Protein AF-T1HS87-F1 (afdb_monomer)

Foldseek 3Di:
DPPPVVVVVVVVVVVPPPPDPPDPDDDDQKDKDKDWDQDVVVNDIFIKIKIGHNVVRDIDIDDDD

Organism: Rhodnius prolixus (NCBI:txid13249)

Solvent-accessible surface area (backbone atoms only — not comparable to full-atom values): 4338 Å² total; per-residue (Å²): 145,81,75,72,70,59,61,57,51,55,54,53,61,69,70,68,72,80,74,82,79,79,73,76,87,82,77,75,64,60,50,73,52,73,52,73,50,74,41,75,94,73,76,40,73,45,66,33,40,36,41,39,32,63,87,80,73,45,71,49,74,52,66,82,130

Secondary structure (DSSP, 8-state):
--SSHHHHHHHHHHHS------PPPPPPSEEEEEEEEEEGGGTEEEEEEEEEETTTTEEEEE---

Radius of gyration: 28.47 Å; Cα contacts (8 Å, |Δi|>4): 62; chains: 1; bounding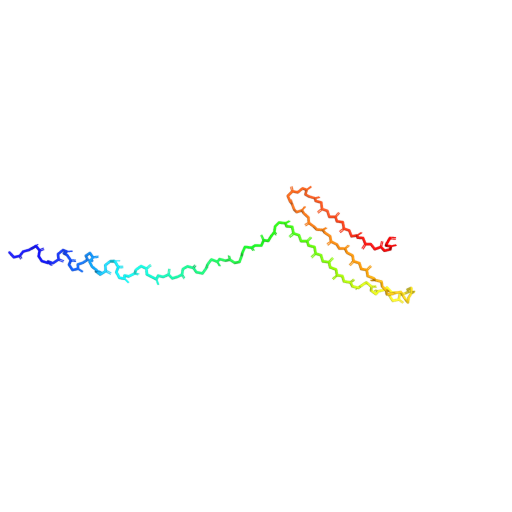 box: 65×38×65 Å

pLDDT: mean 82.74, std 16.9, range [51.69, 98.06]

Sequence (65 aa):
MMRLSIFTIFGFIYLGSACREDKPPVFSSEYSVRGVLTIPYAELTEPFFAWYDSHNGRSRIDYYG

Structure (mmCIF, N/CA/C/O backbone):
data_AF-T1HS87-F1
#
_entry.id   AF-T1HS87-F1
#
loop_
_atom_site.group_PDB
_atom_site.id
_atom_site.type_symbol
_atom_site.label_atom_id
_atom_site.label_alt_id
_atom_site.label_comp_id
_atom_site.label_asym_id
_atom_site.label_entity_id
_atom_site.label_seq_id
_atom_site.pdbx_PDB_ins_code
_atom_site.Cartn_x
_atom_site.Cartn_y
_atom_site.Cartn_z
_atom_site.occupancy
_atom_site.B_iso_or_equiv
_atom_site.auth_seq_id
_atom_site.auth_comp_id
_atom_site.auth_asym_id
_atom_site.auth_atom_id
_atom_site.pdbx_PDB_model_num
ATOM 1 N N . MET A 1 1 ? 47.359 -27.219 -45.834 1.00 57.06 1 MET A N 1
ATOM 2 C CA . MET A 1 1 ? 46.618 -27.804 -44.692 1.00 57.06 1 MET A CA 1
ATOM 3 C C . MET A 1 1 ? 46.427 -26.753 -43.588 1.00 57.06 1 MET A C 1
ATOM 5 O O . MET A 1 1 ? 47.090 -26.824 -42.573 1.00 57.06 1 MET A O 1
ATOM 9 N N . MET A 1 2 ? 45.573 -25.735 -43.790 1.00 56.84 2 MET A N 1
ATOM 10 C CA . MET A 1 2 ? 45.300 -24.686 -42.772 1.00 56.84 2 MET A CA 1
ATOM 11 C C . MET A 1 2 ? 43.868 -24.112 -42.871 1.00 56.84 2 MET A C 1
ATOM 13 O O . MET A 1 2 ? 43.581 -23.033 -42.373 1.00 56.84 2 MET A O 1
ATOM 17 N N . ARG A 1 3 ? 42.951 -24.810 -43.560 1.00 54.94 3 ARG A N 1
ATOM 18 C CA . ARG A 1 3 ? 41.564 -24.351 -43.786 1.00 54.94 3 ARG A CA 1
ATOM 19 C C . ARG A 1 3 ? 40.510 -25.134 -42.995 1.00 54.94 3 ARG A C 1
ATOM 21 O O . ARG A 1 3 ? 39.373 -24.696 -42.936 1.00 54.94 3 ARG A O 1
ATOM 28 N N . LEU A 1 4 ? 40.888 -26.244 -42.352 1.00 51.69 4 LEU A N 1
ATOM 29 C CA . LEU A 1 4 ? 39.969 -27.098 -41.586 1.00 51.69 4 LEU A CA 1
ATOM 30 C C . LEU A 1 4 ? 39.833 -26.670 -40.109 1.00 51.69 4 LEU A C 1
ATOM 32 O O . LEU A 1 4 ? 38.820 -26.953 -39.487 1.00 51.69 4 LEU A O 1
ATOM 36 N N . SER A 1 5 ? 40.816 -25.934 -39.569 1.00 56.22 5 SER A N 1
ATOM 37 C CA . SER A 1 5 ? 40.853 -25.524 -38.152 1.00 56.22 5 SER A CA 1
ATOM 38 C C . SER A 1 5 ? 39.960 -24.328 -37.807 1.00 56.22 5 SER A C 1
ATOM 40 O O . SER A 1 5 ? 39.650 -24.119 -36.643 1.00 56.22 5 SER A O 1
ATOM 42 N N . ILE A 1 6 ? 39.561 -23.520 -38.796 1.00 59.53 6 ILE A N 1
ATOM 43 C CA . ILE A 1 6 ? 38.757 -22.306 -38.564 1.00 59.53 6 ILE A CA 1
ATOM 44 C C . ILE A 1 6 ? 37.268 -22.658 -38.424 1.00 59.53 6 ILE A C 1
ATOM 46 O O . ILE A 1 6 ? 36.574 -22.086 -37.589 1.00 59.53 6 ILE A O 1
ATOM 50 N N . PHE A 1 7 ? 36.782 -23.649 -39.180 1.00 58.06 7 PHE A N 1
ATOM 51 C CA . PHE A 1 7 ? 35.377 -24.073 -39.134 1.00 58.06 7 PHE A CA 1
ATOM 52 C C . PHE A 1 7 ? 34.994 -24.748 -37.810 1.00 58.06 7 PHE A C 1
ATOM 54 O O . PHE A 1 7 ? 33.874 -24.574 -37.335 1.00 58.06 7 PHE A O 1
ATOM 61 N N . THR A 1 8 ? 35.923 -25.460 -37.171 1.00 59.78 8 THR A N 1
ATOM 62 C CA . THR A 1 8 ? 35.696 -26.086 -35.859 1.00 59.78 8 THR A CA 1
ATOM 63 C C . THR A 1 8 ? 35.617 -25.069 -34.718 1.00 59.78 8 THR A C 1
ATOM 65 O O . THR A 1 8 ? 34.845 -25.274 -33.785 1.00 59.78 8 THR A O 1
ATOM 68 N N . ILE A 1 9 ? 36.331 -23.942 -34.810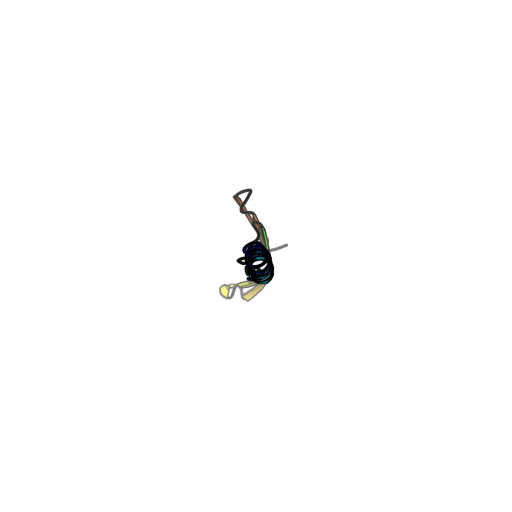 1.00 59.75 9 ILE A N 1
ATOM 69 C CA . ILE A 1 9 ? 36.275 -22.860 -33.810 1.00 59.75 9 ILE A CA 1
ATOM 70 C C . ILE A 1 9 ? 34.926 -22.127 -33.877 1.00 59.75 9 ILE A C 1
ATOM 72 O O . ILE A 1 9 ? 34.304 -21.891 -32.843 1.00 59.75 9 ILE A O 1
ATOM 76 N N . PHE A 1 10 ? 34.421 -21.838 -35.081 1.00 58.44 10 PHE A N 1
ATOM 77 C CA . PHE A 1 10 ? 33.095 -21.229 -35.255 1.00 58.44 10 PHE A CA 1
ATOM 78 C C . PHE A 1 10 ? 31.952 -22.139 -34.777 1.00 58.44 10 PHE A C 1
ATOM 80 O O . PHE A 1 10 ? 30.985 -21.643 -34.198 1.00 58.44 10 PHE A O 1
ATOM 87 N N . GLY A 1 11 ? 32.076 -23.460 -34.953 1.00 57.94 11 GLY A N 1
ATOM 88 C CA . GLY A 1 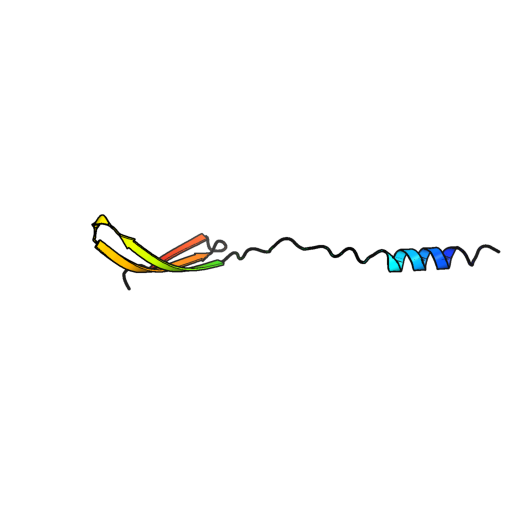11 ? 31.109 -24.429 -34.425 1.00 57.94 11 GLY A CA 1
ATOM 89 C C . GLY A 1 11 ? 31.063 -24.472 -32.892 1.00 57.94 11 GLY A C 1
ATOM 90 O O . GLY A 1 11 ? 29.985 -24.586 -32.314 1.00 57.94 11 GLY A O 1
ATOM 91 N N . PHE A 1 12 ? 32.211 -24.311 -32.224 1.00 57.59 12 PHE A N 1
ATOM 92 C CA . PHE A 1 12 ? 32.287 -24.268 -30.758 1.00 57.59 12 PHE A CA 1
ATOM 93 C C . PHE A 1 12 ? 31.733 -22.961 -30.167 1.00 57.59 12 PHE A C 1
ATOM 95 O O . PHE A 1 12 ? 31.093 -22.988 -29.118 1.00 57.59 12 PHE A O 1
ATOM 102 N N . ILE A 1 13 ? 31.913 -21.829 -30.860 1.00 58.72 13 ILE A N 1
ATOM 103 C CA . ILE A 1 13 ? 31.335 -20.532 -30.464 1.00 58.72 13 ILE A CA 1
ATOM 104 C C . ILE A 1 13 ? 29.800 -20.563 -30.552 1.00 58.72 13 ILE A C 1
ATOM 106 O O . ILE A 1 13 ? 29.132 -19.998 -29.692 1.00 58.72 13 ILE A O 1
ATOM 110 N N . TYR A 1 14 ? 29.232 -21.275 -31.531 1.00 59.44 14 TYR A N 1
ATOM 111 C CA . TYR A 1 14 ? 27.777 -21.407 -31.678 1.00 59.44 14 TYR A CA 1
ATOM 112 C C . TYR A 1 14 ? 27.115 -22.300 -30.612 1.00 59.44 14 TYR A C 1
ATOM 114 O O . TYR A 1 14 ? 25.943 -22.095 -30.303 1.00 59.44 14 TYR A O 1
ATOM 122 N N . LEU A 1 15 ? 27.835 -23.267 -30.024 1.00 57.41 15 LEU A N 1
ATOM 123 C CA . LEU A 1 15 ? 27.297 -24.139 -28.964 1.00 57.41 15 LEU A CA 1
ATOM 124 C C . LEU A 1 15 ? 27.372 -23.525 -27.550 1.00 57.41 15 LEU A C 1
ATOM 126 O O . LEU A 1 15 ? 26.667 -23.984 -26.655 1.00 57.41 15 LEU A O 1
ATOM 130 N N . GLY A 1 16 ? 28.214 -22.510 -27.329 1.00 58.19 16 GLY A N 1
ATOM 131 C CA . GLY A 1 16 ? 28.496 -21.954 -25.998 1.00 58.19 16 GLY A CA 1
ATOM 132 C C . GLY A 1 16 ? 27.533 -20.870 -25.493 1.00 58.19 16 GLY A C 1
ATOM 133 O O . GLY A 1 16 ? 27.683 -20.415 -24.363 1.00 58.19 16 GLY A O 1
ATOM 134 N N . SER A 1 17 ? 26.555 -20.429 -26.290 1.00 62.06 17 SER A N 1
ATOM 135 C CA . SER A 1 17 ? 25.744 -19.233 -25.985 1.00 62.06 17 SER A CA 1
ATOM 136 C C . SER A 1 17 ? 24.423 -19.488 -25.248 1.00 62.06 17 SER A C 1
ATOM 138 O O . SER A 1 17 ? 23.570 -18.605 -25.209 1.00 62.06 17 SER A O 1
ATOM 140 N N . ALA A 1 18 ? 24.230 -20.649 -24.624 1.00 63.75 18 ALA A N 1
ATOM 141 C CA . ALA A 1 18 ? 23.020 -20.926 -23.844 1.00 63.75 18 ALA A CA 1
ATOM 142 C C . ALA A 1 18 ? 23.202 -20.619 -22.344 1.00 63.75 18 ALA A C 1
ATOM 144 O O . ALA A 1 18 ? 22.917 -21.462 -21.497 1.00 63.75 18 ALA A O 1
ATOM 145 N N . CYS A 1 19 ? 23.675 -19.417 -21.994 1.00 64.62 19 CYS A N 1
ATOM 146 C CA . CYS A 1 19 ? 23.550 -18.925 -20.621 1.00 64.62 19 CYS A CA 1
ATOM 147 C C . CYS A 1 19 ? 22.190 -18.231 -20.503 1.00 64.62 19 CYS A C 1
ATOM 149 O O . CYS A 1 19 ? 21.964 -17.180 -21.103 1.00 64.62 19 CYS A O 1
ATOM 151 N N . ARG A 1 20 ? 21.250 -18.867 -19.802 1.00 69.25 20 ARG A N 1
ATOM 152 C CA . ARG A 1 20 ? 19.912 -18.320 -19.572 1.00 69.25 20 ARG A CA 1
ATOM 153 C C . ARG A 1 20 ? 20.043 -17.156 -18.592 1.00 69.25 20 ARG A C 1
ATOM 155 O O . ARG A 1 20 ? 20.288 -17.368 -17.412 1.00 69.25 20 ARG A O 1
ATOM 162 N N . GLU A 1 21 ? 19.932 -15.935 -19.102 1.00 77.62 21 GLU A N 1
ATOM 163 C CA . GLU A 1 21 ? 19.844 -14.736 -18.274 1.00 77.62 21 GLU A CA 1
ATOM 164 C C . GLU A 1 21 ? 18.492 -14.751 -17.549 1.00 77.62 21 GLU A C 1
ATOM 166 O O . GLU A 1 21 ? 17.444 -14.483 -18.148 1.00 77.62 21 GLU A O 1
ATOM 171 N N . ASP A 1 22 ? 18.503 -15.110 -16.266 1.00 82.75 22 ASP A N 1
ATOM 172 C CA . ASP A 1 22 ? 17.340 -14.938 -15.403 1.00 82.75 22 ASP A CA 1
ATOM 173 C C . ASP A 1 22 ? 17.160 -13.440 -15.159 1.00 82.75 22 ASP A C 1
ATOM 175 O O . ASP A 1 22 ? 17.858 -12.815 -14.358 1.00 82.75 22 ASP A O 1
ATOM 179 N N . LYS A 1 23 ? 16.240 -12.841 -15.918 1.00 86.88 23 LYS A N 1
ATOM 180 C CA . LYS A 1 23 ? 15.903 -11.428 -15.763 1.00 86.88 23 LYS A CA 1
ATOM 181 C C . LYS A 1 23 ? 15.384 -11.185 -14.343 1.00 86.88 23 LYS A C 1
ATOM 183 O O . LYS A 1 23 ? 14.593 -11.995 -13.847 1.00 86.88 23 LYS A O 1
ATOM 188 N N . PRO A 1 24 ? 15.772 -10.070 -13.700 1.00 90.25 24 PRO A N 1
ATOM 189 C CA . PRO A 1 24 ? 15.216 -9.714 -12.405 1.00 90.25 24 PRO A CA 1
ATOM 190 C C . PRO A 1 24 ? 13.691 -9.545 -12.506 1.00 90.25 24 PRO A C 1
ATOM 192 O O . PRO A 1 24 ? 13.175 -9.214 -13.582 1.00 90.25 24 PRO A O 1
ATOM 195 N N . PRO A 1 25 ? 12.952 -9.750 -11.401 1.00 92.50 25 PRO A N 1
ATOM 196 C CA . PRO A 1 25 ? 11.518 -9.517 -11.389 1.00 92.50 25 PRO A CA 1
ATOM 197 C C . PRO A 1 25 ? 11.222 -8.054 -11.732 1.00 92.50 25 PRO A C 1
ATOM 199 O O . PRO A 1 25 ? 11.817 -7.131 -11.174 1.00 92.50 25 PRO A O 1
ATOM 202 N N . VAL A 1 26 ? 10.288 -7.852 -12.658 1.00 92.88 26 VAL A N 1
ATOM 203 C CA . VAL A 1 26 ? 9.781 -6.524 -13.005 1.00 92.88 26 VAL A CA 1
ATOM 204 C C . VAL A 1 26 ? 8.601 -6.219 -12.091 1.00 92.88 26 VAL A C 1
ATOM 206 O O . VAL A 1 26 ? 7.613 -6.951 -12.076 1.00 92.88 26 VAL A O 1
ATOM 209 N N . PHE A 1 27 ? 8.714 -5.139 -11.326 1.00 93.31 27 PHE A N 1
ATOM 210 C CA . PHE A 1 27 ? 7.660 -4.650 -10.445 1.00 93.31 27 PHE A CA 1
ATOM 211 C C . PHE A 1 27 ? 6.738 -3.688 -11.199 1.00 93.31 27 PHE A C 1
ATOM 213 O O . PHE A 1 27 ? 7.200 -2.879 -12.002 1.00 93.31 27 PHE A O 1
ATOM 220 N N . SER A 1 28 ? 5.434 -3.771 -10.931 1.00 95.12 28 SER A N 1
ATOM 221 C CA . SER A 1 28 ? 4.443 -2.847 -11.491 1.00 95.12 28 SER A CA 1
ATOM 222 C C . SER A 1 28 ? 4.632 -1.431 -10.928 1.00 95.12 28 SER A C 1
ATOM 224 O O . SER A 1 28 ? 5.100 -1.264 -9.799 1.00 95.12 28 SER A O 1
ATOM 226 N N . SER A 1 29 ? 4.248 -0.408 -11.694 1.00 97.06 29 SER A N 1
ATOM 227 C CA . SER A 1 29 ? 4.085 0.974 -11.210 1.00 97.06 29 SER A CA 1
ATOM 228 C C . SER A 1 29 ? 2.756 1.195 -10.482 1.00 97.06 29 SER A C 1
ATOM 230 O O . SER A 1 29 ? 2.576 2.203 -9.800 1.00 97.06 29 SER A O 1
ATOM 232 N N . GLU A 1 30 ? 1.834 0.245 -10.621 1.00 97.88 30 GLU A N 1
ATOM 233 C CA . GLU A 1 30 ? 0.472 0.316 -10.110 1.00 97.88 30 GLU A CA 1
ATOM 234 C C . GLU A 1 30 ? 0.150 -0.918 -9.270 1.00 97.88 30 GLU A C 1
ATOM 236 O O . GLU A 1 30 ? 0.454 -2.050 -9.662 1.00 97.88 30 GLU A O 1
ATOM 241 N N . TYR A 1 31 ? -0.495 -0.698 -8.127 1.00 97.94 31 TYR A N 1
ATOM 242 C CA . TYR A 1 31 ? -0.923 -1.760 -7.222 1.00 97.94 31 TYR A CA 1
AT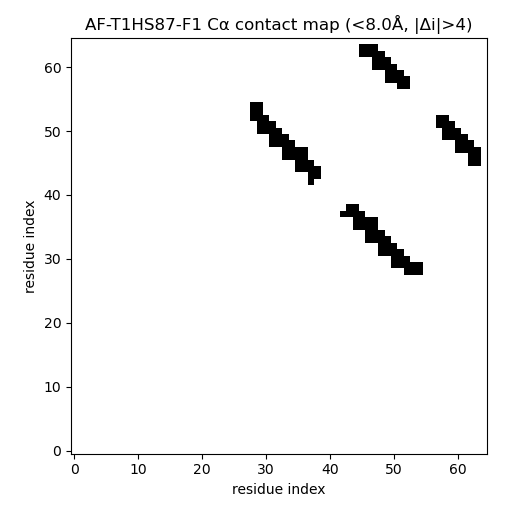OM 243 C C . TYR A 1 31 ? -2.332 -1.497 -6.713 1.00 97.94 31 TYR A C 1
ATOM 245 O O . TYR A 1 31 ? -2.711 -0.358 -6.443 1.00 97.94 31 TYR A O 1
ATOM 253 N N . SER A 1 32 ? -3.085 -2.576 -6.513 1.00 97.25 32 SER A N 1
ATOM 254 C CA . SER A 1 32 ? -4.361 -2.548 -5.806 1.00 97.25 32 SER A CA 1
ATOM 255 C C . SER A 1 32 ? -4.425 -3.678 -4.791 1.00 97.25 32 SER A C 1
ATOM 257 O O . SER A 1 32 ? -3.978 -4.789 -5.084 1.00 97.25 32 SER A O 1
ATOM 259 N N . VAL A 1 33 ? -5.025 -3.427 -3.633 1.00 97.25 33 VAL A N 1
ATOM 260 C CA . VAL A 1 33 ? -5.234 -4.440 -2.595 1.00 97.25 33 VAL A CA 1
ATOM 261 C C . VAL A 1 33 ? -6.644 -4.330 -2.027 1.00 97.25 33 VAL A C 1
ATOM 263 O O . VAL A 1 33 ? -7.214 -3.243 -1.939 1.00 97.25 33 VAL A O 1
ATOM 266 N N . ARG A 1 34 ? -7.205 -5.476 -1.641 1.00 96.44 34 ARG A N 1
ATOM 267 C CA . ARG A 1 34 ? -8.415 -5.576 -0.828 1.00 96.44 34 ARG A CA 1
ATOM 268 C C . ARG A 1 34 ? -8.059 -6.321 0.444 1.00 96.44 34 ARG A C 1
ATOM 270 O O . ARG A 1 34 ? -7.358 -7.331 0.386 1.00 96.44 34 ARG A O 1
ATOM 277 N N . GLY A 1 35 ? -8.569 -5.850 1.566 1.00 95.75 35 GLY A N 1
ATOM 278 C CA . GLY A 1 35 ? -8.363 -6.517 2.838 1.00 95.75 35 GLY A CA 1
ATOM 279 C C . GLY A 1 35 ? -9.465 -6.196 3.825 1.00 95.75 35 GLY A C 1
ATOM 280 O O . GLY A 1 35 ? -10.528 -5.698 3.456 1.00 95.75 35 GLY A O 1
ATOM 281 N N . VAL A 1 36 ? -9.182 -6.503 5.083 1.00 95.31 36 VAL A N 1
ATOM 282 C CA . VAL A 1 36 ? -10.043 -6.200 6.219 1.00 95.31 36 VAL A CA 1
ATOM 283 C C . VAL A 1 36 ? -9.242 -5.348 7.198 1.00 95.31 36 VAL A C 1
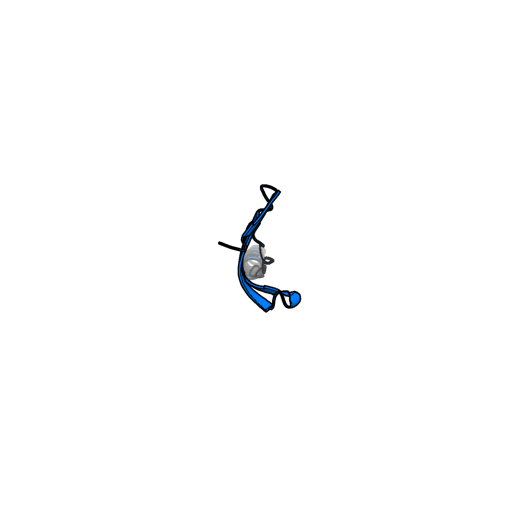ATOM 285 O O . VAL A 1 36 ? -8.110 -5.695 7.537 1.00 95.31 36 VAL A O 1
ATOM 288 N N . LEU A 1 37 ? -9.820 -4.229 7.617 1.00 92.44 37 LEU A N 1
ATOM 289 C CA . LEU A 1 37 ? -9.299 -3.333 8.633 1.00 92.44 37 LEU A CA 1
ATOM 290 C C . LEU A 1 37 ? -9.985 -3.659 9.962 1.00 92.44 37 LEU A C 1
ATOM 292 O O . LEU A 1 37 ? -11.204 -3.553 10.078 1.00 92.44 37 LEU A O 1
ATOM 296 N N . THR A 1 38 ? -9.207 -4.056 10.966 1.00 94.62 38 THR A N 1
ATOM 297 C CA . THR A 1 38 ? -9.691 -4.208 12.344 1.00 94.62 38 THR A CA 1
ATOM 298 C C . THR A 1 38 ? -9.294 -2.972 13.137 1.00 94.62 38 THR A C 1
ATOM 300 O O . THR A 1 38 ? -8.108 -2.650 13.218 1.00 94.62 38 THR A O 1
ATOM 303 N N . ILE A 1 39 ? -10.275 -2.295 13.733 1.00 91.88 39 ILE A N 1
ATOM 304 C CA . ILE A 1 39 ? -10.101 -1.109 14.57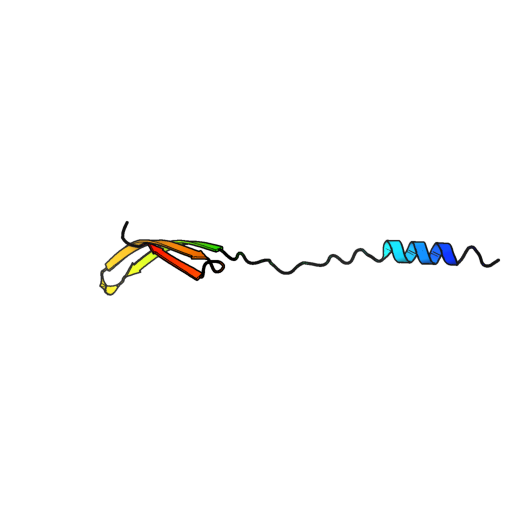8 1.00 91.88 39 ILE A CA 1
ATOM 305 C C . ILE A 1 39 ? -10.471 -1.505 16.018 1.00 91.88 39 ILE A C 1
ATOM 307 O O . ILE A 1 39 ? -11.642 -1.410 16.393 1.00 91.88 39 ILE A O 1
ATOM 311 N N . PRO A 1 40 ? -9.507 -1.955 16.853 1.00 94.62 40 PRO A N 1
ATOM 312 C CA . PRO A 1 40 ? -9.819 -2.592 18.135 1.00 94.62 40 PRO A CA 1
ATOM 313 C C . PRO A 1 40 ? -10.552 -1.676 19.114 1.00 94.62 40 PRO A C 1
ATOM 315 O O . PRO A 1 40 ? -11.500 -2.104 19.757 1.00 94.62 40 PRO A O 1
ATOM 318 N N . TYR A 1 41 ? -10.162 -0.399 19.185 1.00 96.06 41 TYR A N 1
ATOM 319 C CA . TYR A 1 41 ? -10.798 0.585 20.070 1.00 96.06 41 TYR A CA 1
ATOM 320 C C . TYR A 1 41 ? -12.266 0.862 19.732 1.00 96.06 41 TYR A C 1
ATOM 322 O O . TYR A 1 41 ? -13.008 1.310 20.600 1.00 96.06 41 TYR A O 1
ATOM 330 N N . ALA A 1 42 ? -12.669 0.628 18.484 1.00 94.25 42 ALA A N 1
ATOM 331 C CA . ALA A 1 42 ? -14.046 0.786 18.033 1.00 94.25 42 ALA A CA 1
ATOM 332 C C . ALA A 1 42 ? -14.793 -0.556 17.957 1.00 94.25 42 ALA A C 1
ATOM 334 O O . ALA A 1 42 ? -15.947 -0.569 17.542 1.00 94.25 42 ALA A O 1
ATOM 335 N N . GLU A 1 43 ? -14.127 -1.672 18.285 1.00 94.56 43 GLU A N 1
ATOM 336 C CA . GLU A 1 43 ? -14.629 -3.040 18.085 1.00 94.56 43 GLU A CA 1
ATOM 337 C C . GLU A 1 43 ? -15.166 -3.279 16.659 1.00 94.56 43 GLU A C 1
ATOM 339 O O . GLU A 1 43 ? -16.057 -4.094 16.427 1.00 94.56 43 GLU A O 1
ATOM 344 N N . LEU A 1 44 ? -14.603 -2.561 15.681 1.00 92.69 44 LEU A N 1
ATOM 345 C CA . LEU A 1 44 ? -15.075 -2.545 14.303 1.00 92.69 44 LEU A CA 1
ATOM 346 C C . LEU A 1 44 ? -14.132 -3.344 13.406 1.00 92.69 44 LEU A C 1
ATOM 348 O O . LEU A 1 44 ? -12.909 -3.270 13.525 1.00 92.69 44 LEU A O 1
ATOM 352 N N . THR A 1 45 ? -14.711 -4.112 12.490 1.00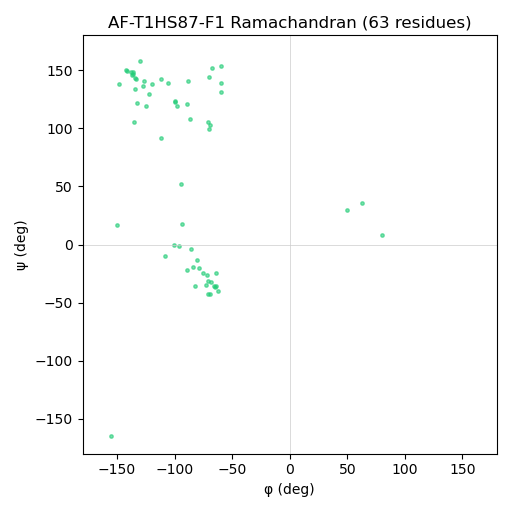 94.69 45 THR A N 1
ATOM 353 C CA . THR A 1 45 ? -13.988 -4.851 11.456 1.00 94.69 45 THR A CA 1
ATOM 354 C C . THR A 1 45 ? -14.676 -4.609 10.124 1.00 94.69 45 THR A C 1
ATOM 356 O O . THR A 1 45 ? -15.860 -4.911 9.987 1.00 94.69 45 THR A O 1
ATOM 359 N N . GLU A 1 46 ? -13.949 -4.074 9.146 1.00 93.19 46 GLU A N 1
ATOM 360 C CA . GLU A 1 46 ? -14.541 -3.632 7.882 1.00 93.19 46 GLU A CA 1
ATOM 361 C C . GLU A 1 46 ? -13.660 -3.936 6.667 1.00 93.19 46 GLU A C 1
ATOM 363 O O . GLU A 1 46 ? -12.434 -3.969 6.781 1.00 93.19 46 GLU A O 1
ATOM 368 N N . PRO A 1 47 ? -14.247 -4.183 5.485 1.00 95.44 47 PRO A N 1
ATOM 369 C CA . PRO A 1 47 ? -13.472 -4.323 4.265 1.00 95.44 47 PRO A CA 1
ATOM 370 C C . PRO A 1 47 ? -12.883 -2.973 3.843 1.00 95.44 47 PRO A C 1
ATOM 372 O O . PRO A 1 47 ? -13.543 -1.941 3.935 1.00 95.44 47 PRO A O 1
ATOM 375 N N . PHE A 1 48 ? -11.670 -2.999 3.297 1.00 96.31 48 PHE A N 1
ATOM 376 C CA . PHE A 1 48 ? -11.067 -1.831 2.662 1.00 96.31 48 PHE A CA 1
ATOM 377 C C . PHE A 1 48 ? -10.524 -2.169 1.276 1.00 96.31 48 PHE A C 1
ATOM 379 O O . PHE A 1 48 ? -10.197 -3.323 0.963 1.00 96.31 48 PHE A O 1
ATOM 386 N N . PHE A 1 49 ? -10.392 -1.127 0.465 1.00 97.06 49 PHE A N 1
ATOM 387 C CA . PHE A 1 49 ? -9.751 -1.165 -0.838 1.00 97.06 49 PHE A CA 1
ATOM 388 C C . PHE A 1 49 ? -8.679 -0.087 -0.900 1.00 97.06 49 PHE A C 1
ATOM 390 O O . PHE A 1 49 ? -8.882 1.020 -0.410 1.00 97.06 49 PHE A O 1
A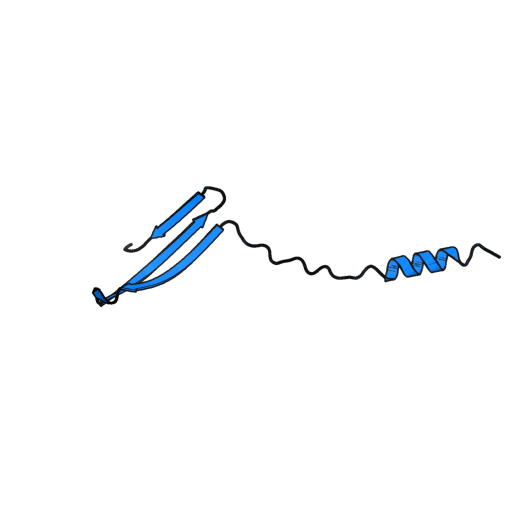TOM 397 N N . ALA A 1 50 ? -7.538 -0.388 -1.508 1.00 96.81 50 ALA A N 1
ATOM 398 C CA . ALA A 1 50 ? -6.496 0.603 -1.720 1.00 96.81 50 ALA A CA 1
ATOM 399 C C . ALA A 1 50 ? -5.890 0.494 -3.115 1.00 96.81 50 ALA A C 1
ATOM 401 O O . ALA A 1 50 ? -5.784 -0.601 -3.673 1.00 96.81 50 ALA A O 1
ATOM 402 N N . TRP A 1 51 ? -5.466 1.641 -3.640 1.00 98.06 51 TRP A N 1
ATOM 403 C CA . TRP A 1 51 ? -4.807 1.792 -4.932 1.00 98.06 51 TRP A CA 1
ATOM 404 C C . TRP A 1 51 ? -3.585 2.696 -4.800 1.00 98.06 51 TRP A C 1
ATOM 406 O O . TRP A 1 51 ? -3.606 3.693 -4.071 1.00 98.06 51 TRP A O 1
ATOM 416 N N . TYR A 1 52 ? -2.537 2.360 -5.543 1.00 97.88 52 TYR A N 1
ATOM 417 C CA . TYR A 1 52 ? -1.319 3.146 -5.676 1.00 97.88 52 TYR A CA 1
ATOM 418 C C . TYR A 1 52 ? -0.915 3.218 -7.146 1.00 97.88 52 TYR A C 1
ATOM 420 O O . TYR A 1 52 ? -0.900 2.196 -7.828 1.00 97.88 52 TYR A O 1
ATOM 428 N N . ASP A 1 53 ? -0.573 4.419 -7.599 1.00 97.88 53 ASP A N 1
ATOM 429 C CA . ASP A 1 53 ? -0.095 4.726 -8.944 1.00 97.88 53 ASP A CA 1
ATOM 430 C C . ASP A 1 53 ? 1.109 5.669 -8.825 1.00 97.88 53 ASP A C 1
ATOM 432 O O . ASP A 1 53 ? 0.971 6.859 -8.512 1.00 97.88 53 ASP A O 1
ATOM 436 N N . SER A 1 54 ? 2.309 5.128 -9.057 1.00 96.88 54 SER A N 1
ATOM 437 C CA . SER A 1 54 ? 3.549 5.905 -8.984 1.00 96.88 54 SER A CA 1
ATOM 438 C C . SER A 1 54 ? 3.756 6.829 -10.180 1.00 96.88 54 SER A C 1
ATOM 440 O O . SER A 1 54 ? 4.447 7.836 -10.040 1.00 96.88 54 SER A O 1
ATOM 442 N N . HIS A 1 55 ? 3.152 6.529 -11.334 1.00 96.69 55 HIS A N 1
ATOM 443 C CA . HIS A 1 55 ? 3.305 7.334 -12.542 1.00 96.69 55 HIS A CA 1
ATOM 444 C C . HIS A 1 55 ? 2.615 8.690 -12.385 1.00 96.69 55 HIS A C 1
ATOM 446 O O . HIS A 1 55 ? 3.188 9.724 -12.727 1.00 96.69 55 HIS A O 1
ATOM 452 N N . ASN A 1 56 ? 1.412 8.690 -11.806 1.00 97.06 56 ASN A N 1
ATOM 453 C CA . ASN A 1 56 ? 0.647 9.909 -11.548 1.00 97.06 56 ASN A CA 1
ATOM 454 C C . ASN A 1 56 ? 0.826 10.458 -10.121 1.00 97.06 56 ASN A C 1
ATOM 456 O O . ASN A 1 56 ? 0.229 11.485 -9.792 1.00 97.06 56 ASN A O 1
ATOM 460 N N . GLY A 1 57 ? 1.606 9.786 -9.266 1.00 97.00 57 GLY A N 1
ATOM 461 C CA . GLY A 1 57 ? 1.811 10.178 -7.868 1.00 97.00 57 GLY A CA 1
ATOM 462 C C . GLY A 1 57 ? 0.524 10.134 -7.041 1.00 97.00 57 GLY A C 1
ATOM 463 O O . GLY A 1 57 ? 0.297 11.003 -6.199 1.00 97.00 57 GLY A O 1
ATOM 464 N N . ARG A 1 58 ? -0.351 9.161 -7.316 1.00 97.62 58 ARG A N 1
ATOM 465 C CA . ARG A 1 58 ? -1.681 9.050 -6.708 1.00 97.62 58 ARG A CA 1
ATOM 466 C C . ARG A 1 58 ? -1.752 7.846 -5.786 1.00 97.62 58 ARG A C 1
ATOM 468 O O . ARG A 1 58 ? -1.243 6.768 -6.085 1.00 97.62 58 ARG A O 1
ATOM 475 N N . SER A 1 59 ? -2.456 8.019 -4.681 1.00 97.31 59 SER A N 1
ATOM 476 C CA . SER A 1 59 ? -2.859 6.926 -3.810 1.00 97.31 59 SER A CA 1
ATOM 477 C C . SER A 1 59 ? -4.258 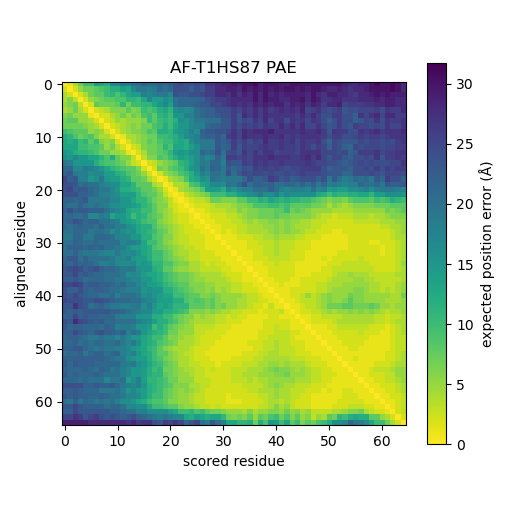7.188 -3.276 1.00 97.31 59 SER A C 1
ATOM 479 O O . SER A 1 59 ? -4.695 8.335 -3.155 1.00 97.31 59 SER A O 1
ATOM 481 N N . ARG A 1 60 ? -4.985 6.109 -3.004 1.00 96.81 60 ARG A N 1
ATOM 482 C CA . ARG A 1 60 ? -6.329 6.168 -2.436 1.00 96.81 60 ARG A CA 1
ATOM 483 C C . ARG A 1 60 ? -6.556 4.952 -1.560 1.00 96.81 60 ARG A C 1
ATOM 485 O O . ARG A 1 60 ? -6.186 3.845 -1.945 1.00 96.81 60 ARG A O 1
ATOM 492 N N . ILE A 1 61 ? -7.182 5.168 -0.412 1.00 95.19 61 ILE A N 1
ATOM 493 C CA . ILE A 1 61 ? -7.702 4.106 0.441 1.00 95.19 61 ILE A CA 1
ATOM 494 C C . ILE A 1 61 ? -9.175 4.411 0.649 1.00 95.19 61 ILE A C 1
ATOM 496 O O . ILE A 1 61 ? -9.512 5.463 1.187 1.00 95.19 61 ILE A O 1
ATOM 500 N N . ASP A 1 62 ? -10.020 3.492 0.207 1.00 94.81 62 ASP A N 1
ATOM 501 C CA . ASP A 1 62 ? -11.445 3.519 0.476 1.00 94.81 62 ASP A CA 1
ATOM 502 C C . ASP A 1 62 ? -11.752 2.567 1.619 1.00 94.81 62 ASP A C 1
ATOM 504 O O . ASP A 1 62 ? -11.475 1.364 1.577 1.00 94.81 62 ASP A O 1
ATOM 508 N N . TYR A 1 63 ? -12.345 3.159 2.637 1.00 86.25 63 TYR A N 1
ATOM 509 C CA . TYR A 1 63 ? -12.925 2.527 3.799 1.00 86.25 63 TYR A CA 1
ATOM 510 C C . TYR A 1 63 ? -14.270 3.232 4.026 1.00 86.25 63 TYR A C 1
ATOM 512 O O . TYR A 1 63 ? -14.414 4.398 3.655 1.00 86.25 63 TYR A O 1
ATOM 520 N N . TYR A 1 64 ? -15.263 2.512 4.544 1.00 73.75 64 TYR A N 1
ATOM 521 C CA . TYR A 1 64 ? -16.650 2.969 4.758 1.00 73.75 64 TYR A CA 1
ATOM 522 C C . TYR A 1 64 ? -17.661 3.002 3.598 1.00 73.75 64 TYR A C 1
ATOM 524 O O . TYR A 1 64 ? -18.769 3.444 3.862 1.00 73.75 64 TYR A O 1
ATOM 532 N N . GLY A 1 65 ? -17.373 2.472 2.400 1.00 62.72 65 GLY A N 1
ATOM 533 C CA . GLY A 1 65 ? -18.396 2.226 1.356 1.00 62.72 65 GLY A CA 1
ATOM 534 C C . GLY A 1 65 ? -19.206 3.444 0.911 1.00 62.72 65 GLY A C 1
ATOM 535 O O . GLY A 1 65 ? -20.273 3.698 1.507 1.00 62.72 65 GLY A O 1
#

Nearest PDB structures (foldseek):
  4hxg-assembly2_K  TM=5.364E-01  e=1.716E+00  Pyrococcus horikoshii OT3
  5o63-assembly1_A  TM=5.739E-01  e=2.826E+00  unidentified
  4hxg-assembly2_G  TM=5.578E-01  e=2.343E+00  Pyrococcus horikoshii OT3
  7vww-assembly2_C  TM=3.441E-01  e=1.944E+00  Dioscoreophyllum cumminsii

Mean predicted aligned error: 11.76 Å